Protein AF-A0AAW2UFC3-F1 (afdb_monomer_lite)

Organism: NCBI:txid2727402

Secondary structure (DSSP, 8-state):
---------GGGT-B-TTS-BHHHHHHHHHH-SSS-HHHHHHHHTT-TT---EE-TTT--EETT-TTS--SS-HHHHS-----------------

Foldseek 3Di:
DPPPPPVCPQQVPDAAPVRHGVVQLVVQCVVCPPDPNVCSNCVSNVNNDPPQAAQPPPRDTDPPCDPPNDNHHPVRVDPPPPPPPPDDDDDDDDD

Structure (mmCIF, N/CA/C/O backbone):
data_AF-A0AAW2UFC3-F1
#
_entry.id   AF-A0AAW2UFC3-F1
#
loop_
_atom_site.group_PDB
_atom_site.id
_atom_site.type_symbol
_atom_site.label_atom_id
_atom_site.label_alt_id
_atom_site.label_comp_id
_atom_site.label_asym_id
_atom_site.label_entity_id
_atom_site.label_seq_id
_atom_site.pdbx_PDB_ins_code
_atom_site.Cartn_x
_atom_site.Cartn_y
_atom_site.Cartn_z
_atom_site.occupancy
_atom_site.B_iso_or_equiv
_atom_site.auth_seq_id
_atom_site.auth_comp_id
_atom_site.auth_asym_id
_atom_site.auth_atom_id
_atom_site.pdbx_PDB_model_num
ATOM 1 N N . MET A 1 1 ? 23.412 -22.422 -24.395 1.00 48.16 1 MET A N 1
ATOM 2 C CA . MET A 1 1 ? 22.416 -21.554 -23.732 1.00 48.16 1 MET A CA 1
ATOM 3 C C . MET A 1 1 ? 23.097 -20.828 -22.577 1.00 48.16 1 MET A C 1
ATOM 5 O O . MET A 1 1 ? 23.109 -21.337 -21.465 1.00 48.16 1 MET A O 1
ATOM 9 N N . HIS A 1 2 ? 23.740 -19.685 -22.827 1.00 50.81 2 HIS A N 1
ATOM 10 C CA . HIS A 1 2 ? 24.229 -18.854 -21.726 1.00 50.81 2 HIS A CA 1
ATOM 11 C C . HIS A 1 2 ? 23.009 -18.194 -21.0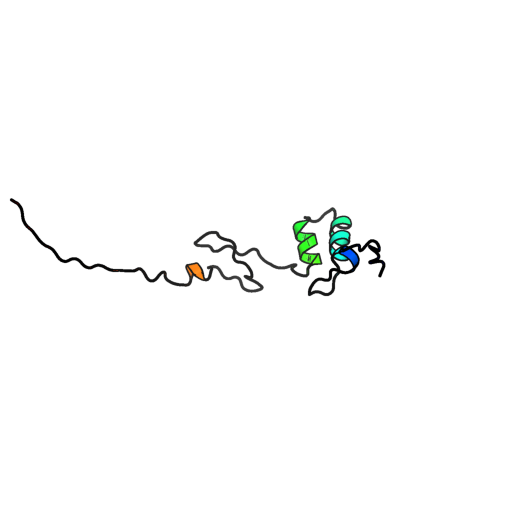99 1.00 50.81 2 HIS A C 1
ATOM 13 O O . HIS A 1 2 ? 22.429 -17.282 -21.685 1.00 50.81 2 HIS A O 1
ATOM 19 N N . MET A 1 3 ? 22.576 -18.701 -19.945 1.00 52.84 3 MET A N 1
ATOM 20 C CA . MET A 1 3 ? 21.571 -18.041 -19.125 1.00 52.84 3 MET A CA 1
ATOM 21 C C . MET A 1 3 ? 22.217 -16.765 -18.594 1.00 52.84 3 MET A C 1
ATOM 23 O O . MET A 1 3 ? 22.802 -16.742 -17.515 1.00 52.84 3 MET A O 1
ATOM 27 N N . GLY A 1 4 ? 22.207 -15.730 -19.435 1.00 55.94 4 GLY A N 1
ATOM 28 C CA . GLY A 1 4 ? 22.722 -14.419 -19.116 1.00 55.94 4 GLY A CA 1
ATOM 29 C C . GLY A 1 4 ? 22.031 -13.963 -17.848 1.00 55.94 4 GLY A C 1
ATOM 30 O O . GLY A 1 4 ? 20.854 -13.599 -17.862 1.00 55.94 4 GLY A O 1
ATOM 31 N N . SER A 1 5 ? 22.765 -13.984 -16.742 1.00 59.84 5 SER A N 1
ATOM 32 C CA . SER A 1 5 ? 22.440 -13.207 -15.556 1.00 59.84 5 SER A CA 1
ATOM 33 C C . SER A 1 5 ? 22.638 -11.733 -15.918 1.00 59.84 5 SER A C 1
ATOM 35 O O . SER A 1 5 ? 23.538 -11.056 -15.428 1.00 59.84 5 SER A O 1
ATOM 37 N N . GLY A 1 6 ? 21.844 -11.240 -16.867 1.00 58.84 6 GLY A N 1
ATOM 38 C CA . GLY A 1 6 ? 21.830 -9.847 -17.255 1.00 58.84 6 GLY A CA 1
ATOM 39 C C . GLY A 1 6 ? 21.196 -9.095 -16.111 1.00 58.84 6 GLY A C 1
ATOM 40 O O . GLY A 1 6 ? 19.978 -9.030 -16.086 1.00 58.84 6 GLY A O 1
ATOM 41 N N . ASN A 1 7 ? 22.014 -8.647 -15.149 1.00 57.66 7 ASN A N 1
ATOM 42 C CA . ASN A 1 7 ? 21.713 -7.683 -14.086 1.00 57.66 7 ASN A CA 1
ATOM 43 C C . ASN A 1 7 ? 20.212 -7.432 -13.910 1.00 57.66 7 ASN A C 1
ATOM 45 O O . ASN A 1 7 ? 19.714 -6.348 -14.226 1.00 57.66 7 ASN A O 1
ATOM 49 N N . LYS A 1 8 ? 19.471 -8.460 -13.478 1.00 67.50 8 LYS A N 1
ATOM 50 C CA . LYS A 1 8 ? 18.014 -8.402 -13.483 1.00 67.50 8 LYS A CA 1
ATOM 51 C C . LYS A 1 8 ? 17.611 -7.569 -12.284 1.00 67.50 8 LYS A C 1
ATOM 53 O O . LYS A 1 8 ? 17.321 -8.127 -11.240 1.00 67.50 8 LYS A O 1
ATOM 58 N N . ARG A 1 9 ? 17.611 -6.243 -12.426 1.00 79.62 9 ARG A N 1
ATOM 59 C CA . ARG A 1 9 ? 17.206 -5.280 -11.394 1.00 79.62 9 ARG A CA 1
ATOM 60 C C . ARG A 1 9 ? 15.719 -5.487 -11.086 1.00 79.62 9 ARG A C 1
ATOM 62 O O . ARG A 1 9 ? 14.905 -4.972 -11.849 1.00 79.62 9 ARG A O 1
ATOM 69 N N . PRO A 1 10 ? 15.347 -6.204 -10.005 1.00 80.38 10 PRO A N 1
ATOM 70 C CA . PRO A 1 10 ? 13.964 -6.638 -9.787 1.00 80.38 10 PRO A CA 1
ATOM 71 C C . PRO A 1 10 ? 12.986 -5.481 -9.705 1.00 80.38 10 PRO A C 1
ATOM 73 O O . PRO A 1 10 ? 11.879 -5.544 -10.227 1.00 80.38 10 PRO A O 1
ATOM 76 N N . SER A 1 11 ? 13.456 -4.355 -9.176 1.00 84.62 11 SER A N 1
ATOM 77 C CA . SER A 1 11 ? 12.690 -3.118 -9.127 1.00 84.62 11 SER A CA 1
ATOM 78 C C . SER A 1 11 ? 12.214 -2.600 -10.490 1.00 84.62 11 SER A C 1
ATOM 80 O O . SER A 1 11 ? 11.270 -1.822 -10.521 1.00 84.62 11 SER A O 1
ATOM 82 N N . GLN A 1 12 ? 12.830 -3.014 -11.6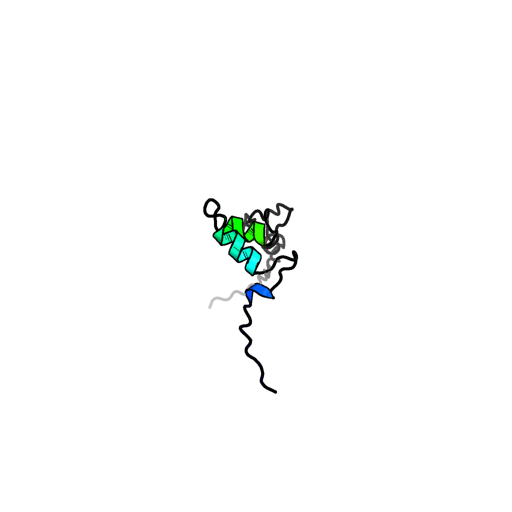03 1.00 84.50 12 GLN A N 1
ATOM 83 C CA . GLN A 1 12 ? 12.474 -2.572 -12.958 1.00 84.50 12 GLN A CA 1
ATOM 84 C C . GLN A 1 12 ? 11.386 -3.408 -13.635 1.00 84.50 12 GLN A C 1
ATOM 86 O O . GLN A 1 12 ? 10.870 -2.972 -14.657 1.00 84.50 12 GLN A O 1
ATOM 91 N N . TYR A 1 13 ? 11.069 -4.595 -13.116 1.00 86.69 13 TYR A N 1
ATOM 92 C CA . TYR A 1 13 ? 10.113 -5.512 -13.751 1.00 86.69 13 TYR A CA 1
ATOM 93 C C . TYR A 1 13 ? 9.097 -6.124 -12.779 1.00 86.69 13 TYR A C 1
ATOM 95 O O . TYR A 1 13 ? 8.244 -6.898 -13.202 1.00 86.6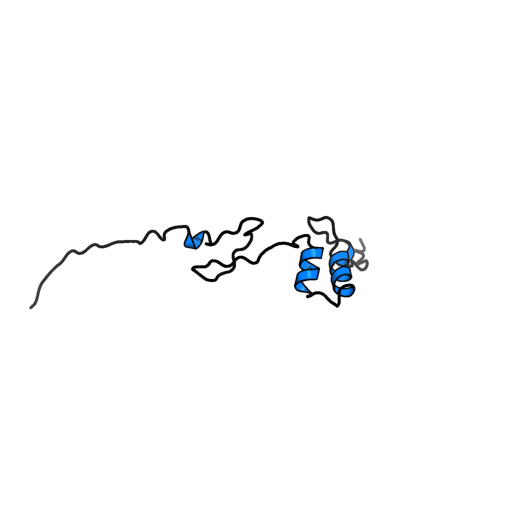9 13 TYR A O 1
ATOM 103 N N . ILE A 1 14 ? 9.164 -5.783 -11.490 1.00 91.31 14 ILE A N 1
ATOM 104 C CA . ILE A 1 14 ? 8.090 -6.057 -10.533 1.00 91.31 14 ILE A CA 1
ATOM 105 C C . ILE A 1 14 ? 7.094 -4.904 -10.608 1.00 91.31 14 ILE A C 1
ATOM 107 O O . ILE A 1 14 ? 7.439 -3.766 -10.273 1.00 91.31 14 ILE A O 1
ATOM 111 N N . PHE A 1 15 ? 5.872 -5.221 -11.025 1.00 92.62 15 PHE A N 1
ATOM 112 C CA . PHE A 1 15 ? 4.744 -4.299 -11.089 1.00 92.62 15 PHE A CA 1
ATOM 113 C C . PHE A 1 15 ? 3.724 -4.647 -10.010 1.00 92.62 15 PHE A C 1
ATOM 115 O O . PHE A 1 15 ? 3.556 -5.811 -9.651 1.00 92.62 15 PHE A O 1
ATOM 122 N N . LEU A 1 16 ? 3.075 -3.618 -9.485 1.00 91.88 16 LEU A N 1
ATOM 123 C CA . LEU A 1 16 ? 1.951 -3.726 -8.567 1.00 91.88 16 LEU A CA 1
ATOM 124 C C . LEU A 1 16 ? 0.638 -3.674 -9.353 1.00 91.88 16 LEU A C 1
ATOM 126 O O . LEU A 1 16 ? 0.606 -3.168 -10.476 1.00 91.88 16 LEU A O 1
ATOM 130 N N . ASP A 1 17 ? -0.460 -4.098 -8.730 1.00 89.12 17 ASP A N 1
ATOM 131 C CA . ASP A 1 17 ? -1.800 -4.098 -9.345 1.00 89.12 17 ASP A CA 1
ATOM 132 C C . ASP A 1 17 ? -2.250 -2.707 -9.820 1.00 89.12 17 ASP A C 1
ATOM 134 O O . ASP A 1 17 ? -3.052 -2.576 -10.740 1.00 89.12 17 ASP A O 1
ATOM 138 N N . ASN A 1 18 ? -1.700 -1.647 -9.222 1.00 88.12 18 ASN A N 1
ATOM 139 C CA . ASN A 1 18 ? -1.968 -0.262 -9.607 1.00 88.12 18 ASN A CA 1
ATOM 140 C C . ASN A 1 18 ? -1.132 0.231 -10.810 1.00 88.12 18 ASN A C 1
ATOM 142 O O . ASN A 1 18 ? -1.137 1.426 -11.108 1.00 88.12 18 ASN A O 1
ATOM 146 N N . GLY A 1 19 ? -0.371 -0.655 -11.460 1.00 91.00 19 GLY A N 1
ATOM 147 C CA . GLY A 1 19 ? 0.466 -0.360 -12.625 1.00 91.00 19 GLY A CA 1
ATOM 148 C C . GLY A 1 19 ? 1.819 0.289 -12.315 1.00 91.00 19 GLY A C 1
ATOM 149 O O . GLY A 1 19 ? 2.630 0.451 -13.226 1.00 91.00 19 GLY A O 1
ATOM 150 N N . LYS A 1 20 ? 2.110 0.644 -11.056 1.00 92.75 20 LYS A N 1
ATOM 151 C CA . LYS A 1 20 ? 3.422 1.179 -10.661 1.00 92.75 20 LYS A CA 1
ATOM 152 C C . LYS A 1 20 ? 4.442 0.065 -10.482 1.00 92.75 20 LYS A C 1
ATOM 154 O O . LYS A 1 20 ? 4.113 -1.043 -10.062 1.00 92.75 20 LYS A O 1
ATOM 159 N N . SER A 1 21 ? 5.703 0.378 -10.747 1.00 93.88 21 SER A N 1
ATOM 160 C CA . SER A 1 21 ? 6.811 -0.537 -10.489 1.00 93.88 21 SER A CA 1
ATOM 161 C C . SER A 1 21 ? 7.306 -0.439 -9.045 1.00 93.88 21 SER A C 1
ATOM 163 O O . SER A 1 21 ? 7.171 0.591 -8.376 1.00 93.88 21 SER A O 1
ATOM 165 N N . LEU A 1 22 ? 7.985 -1.485 -8.570 1.00 93.62 22 LEU A N 1
ATOM 166 C CA . LEU A 1 22 ? 8.705 -1.436 -7.294 1.00 93.62 22 LEU A CA 1
ATOM 167 C C . LEU A 1 22 ? 9.750 -0.303 -7.280 1.00 93.62 22 LEU A C 1
ATOM 169 O O . LEU A 1 22 ? 10.014 0.285 -6.232 1.00 93.62 22 LEU A O 1
ATOM 173 N N . ARG A 1 23 ? 10.327 0.060 -8.434 1.00 93.88 23 ARG A N 1
ATOM 174 C CA . ARG A 1 23 ? 11.194 1.242 -8.532 1.00 93.88 23 ARG A CA 1
ATOM 175 C C . ARG A 1 23 ? 10.446 2.530 -8.202 1.00 93.88 23 ARG A C 1
ATOM 177 O O . ARG A 1 23 ? 11.007 3.360 -7.492 1.00 93.88 23 ARG A O 1
ATOM 184 N N . ASP A 1 24 ? 9.220 2.698 -8.677 1.00 92.75 24 ASP A N 1
ATOM 185 C CA . ASP A 1 24 ? 8.439 3.911 -8.415 1.00 92.75 24 ASP A CA 1
ATOM 186 C C . ASP A 1 24 ? 8.160 4.074 -6.919 1.00 92.75 24 ASP A C 1
ATOM 188 O O . ASP A 1 24 ? 8.295 5.175 -6.387 1.00 92.75 24 ASP A O 1
ATOM 192 N N . VAL A 1 25 ? 7.890 2.968 -6.216 1.00 92.81 25 VAL A N 1
ATOM 193 C CA . VAL A 1 25 ? 7.768 2.956 -4.749 1.00 92.81 25 VAL A CA 1
ATOM 194 C C . VAL A 1 25 ? 9.075 3.397 -4.086 1.00 92.81 25 VAL A C 1
ATOM 196 O O . VAL A 1 25 ? 9.073 4.315 -3.271 1.00 92.81 25 VAL A O 1
ATOM 199 N N . LEU A 1 26 ? 10.211 2.804 -4.467 1.00 92.88 26 LEU A N 1
ATOM 200 C CA . LEU A 1 26 ? 11.518 3.161 -3.896 1.00 92.88 26 LEU A CA 1
ATOM 201 C C . LEU A 1 26 ? 11.897 4.624 -4.164 1.00 92.88 26 LEU A C 1
ATOM 203 O O . LEU A 1 26 ? 12.510 5.269 -3.314 1.00 92.88 26 LEU A O 1
ATOM 207 N N . ASN A 1 27 ? 11.545 5.152 -5.336 1.00 93.31 27 ASN A N 1
ATOM 208 C CA . ASN A 1 27 ? 11.764 6.553 -5.679 1.00 93.31 27 ASN A CA 1
ATOM 209 C C . ASN A 1 27 ? 10.879 7.477 -4.835 1.00 93.31 27 ASN A C 1
ATOM 211 O O . ASN A 1 27 ? 11.373 8.485 -4.336 1.00 93.31 27 ASN A O 1
ATOM 215 N N . ALA A 1 28 ? 9.612 7.114 -4.611 1.00 91.38 28 ALA A N 1
ATOM 216 C CA . ALA A 1 28 ? 8.719 7.862 -3.732 1.00 91.38 28 ALA A CA 1
ATOM 217 C C . ALA A 1 28 ? 9.264 7.925 -2.296 1.00 91.38 28 ALA A C 1
ATOM 219 O O . ALA A 1 28 ? 9.278 9.006 -1.706 1.00 91.38 28 ALA A O 1
ATOM 220 N N . CYS A 1 29 ? 9.790 6.813 -1.770 1.00 89.94 29 CYS A N 1
ATOM 221 C CA . CYS A 1 29 ? 10.425 6.770 -0.447 1.00 89.94 29 CYS A CA 1
ATOM 222 C C . CYS A 1 29 ? 11.658 7.680 -0.346 1.00 89.94 29 CYS A C 1
ATOM 224 O O . CYS A 1 29 ? 11.922 8.238 0.711 1.00 89.94 29 CYS A O 1
ATOM 226 N N . LYS A 1 30 ? 12.417 7.847 -1.437 1.00 89.50 30 LYS A N 1
ATOM 227 C CA . LYS A 1 30 ? 13.589 8.739 -1.473 1.00 89.50 30 LYS A CA 1
ATOM 228 C C . LYS A 1 30 ? 13.223 10.216 -1.604 1.00 89.50 30 LYS A C 1
ATOM 230 O O . LYS A 1 30 ? 13.942 11.057 -1.080 1.00 89.50 30 LYS A O 1
ATOM 235 N N . ALA A 1 31 ? 12.154 10.527 -2.336 1.00 86.38 31 ALA A N 1
ATOM 236 C CA . ALA A 1 31 ? 11.748 11.903 -2.616 1.00 86.38 31 ALA A CA 1
ATOM 237 C C . ALA A 1 31 ? 11.044 12.575 -1.425 1.00 86.38 31 ALA A C 1
ATOM 239 O O . ALA A 1 31 ? 11.147 13.787 -1.256 1.00 86.38 31 ALA A O 1
ATOM 240 N N . ASN A 1 32 ? 10.341 11.800 -0.595 1.00 74.62 32 ASN A N 1
ATOM 241 C CA . ASN A 1 32 ? 9.460 12.327 0.446 1.00 74.62 32 ASN A CA 1
ATOM 242 C C . ASN A 1 32 ? 10.056 12.146 1.847 1.00 74.62 32 ASN A C 1
ATOM 244 O O . ASN A 1 32 ? 9.588 11.324 2.625 1.00 74.62 32 ASN A O 1
ATOM 248 N N . LEU A 1 33 ? 11.074 12.944 2.180 1.00 71.06 33 LEU A N 1
ATOM 249 C CA . LEU A 1 33 ? 11.720 12.931 3.506 1.00 71.06 33 LEU A CA 1
ATOM 250 C C . LEU A 1 33 ? 10.855 13.540 4.632 1.00 71.06 33 LEU A C 1
ATOM 252 O O . LEU A 1 33 ? 11.198 13.398 5.800 1.00 71.06 33 LEU A O 1
ATOM 256 N N . SER A 1 34 ? 9.769 14.240 4.283 1.00 76.56 34 SER A N 1
ATOM 257 C CA . SER A 1 34 ? 8.885 14.944 5.230 1.00 76.56 34 SER A CA 1
ATOM 258 C C . SER A 1 34 ? 7.709 14.086 5.727 1.00 76.56 34 SER A C 1
ATOM 260 O O . SER A 1 34 ? 7.192 14.303 6.819 1.00 76.56 34 SER A O 1
ATOM 262 N N . GLU A 1 35 ? 7.275 13.100 4.937 1.00 80.06 35 GLU A N 1
ATOM 263 C CA . GLU A 1 35 ? 6.178 12.196 5.304 1.00 80.06 35 GLU A CA 1
ATOM 264 C C . GLU A 1 35 ? 6.721 10.921 5.962 1.00 80.06 35 GLU A C 1
ATOM 266 O O . GLU A 1 35 ? 7.853 10.510 5.704 1.00 80.06 35 GLU A O 1
ATOM 271 N N . SER A 1 36 ? 5.915 10.251 6.796 1.00 85.38 36 SER A N 1
ATOM 272 C CA . SER A 1 36 ? 6.318 8.945 7.324 1.00 85.38 36 SER A CA 1
ATOM 273 C C . SER A 1 36 ? 6.482 7.940 6.181 1.00 85.38 36 SER A C 1
ATOM 275 O O . SER A 1 36 ? 5.678 7.907 5.245 1.00 85.38 36 SER A O 1
ATOM 277 N N . LEU A 1 37 ? 7.512 7.091 6.270 1.00 87.88 37 LEU A N 1
ATOM 278 C CA . LEU A 1 37 ? 7.793 6.070 5.255 1.00 87.88 37 LEU A CA 1
ATOM 279 C C . LEU A 1 37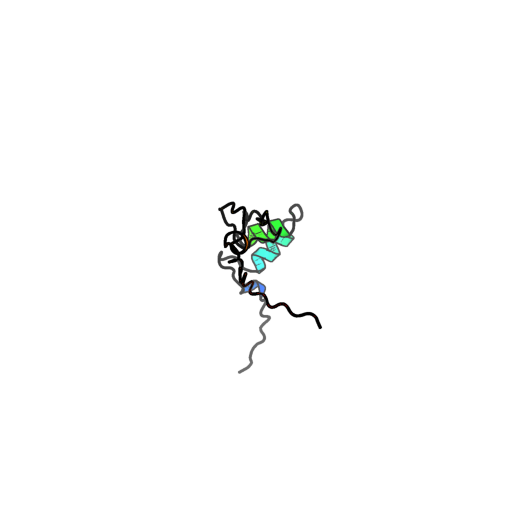 ? 6.572 5.187 4.985 1.00 87.88 37 LEU A C 1
ATOM 281 O O . LEU A 1 37 ? 6.312 4.839 3.837 1.00 87.88 37 LEU A O 1
ATOM 285 N N . GLU A 1 38 ? 5.818 4.869 6.039 1.00 85.06 38 GLU A N 1
ATOM 286 C CA . GLU A 1 38 ? 4.544 4.174 5.928 1.00 85.06 38 GLU A CA 1
ATOM 287 C C . GLU A 1 38 ? 3.624 4.934 4.970 1.00 85.06 38 GLU A C 1
ATOM 289 O O . GLU A 1 38 ? 3.400 4.449 3.868 1.00 85.06 38 GLU A O 1
ATOM 294 N N . THR A 1 39 ? 3.220 6.168 5.292 1.00 84.25 39 THR A N 1
ATOM 295 C CA . THR A 1 39 ? 2.340 7.005 4.450 1.00 84.25 39 THR A CA 1
ATOM 296 C C . THR A 1 39 ? 2.773 7.044 2.984 1.00 84.25 39 THR A C 1
ATOM 298 O O . THR A 1 39 ? 1.945 6.899 2.079 1.00 84.25 39 THR A O 1
ATOM 301 N N . VAL A 1 40 ? 4.075 7.198 2.737 1.00 89.25 40 VAL A N 1
ATOM 302 C CA . VAL A 1 40 ? 4.644 7.238 1.385 1.00 89.25 40 VAL A CA 1
ATOM 303 C C . VAL A 1 40 ? 4.449 5.912 0.653 1.00 89.25 40 VAL A C 1
ATOM 305 O O . VAL A 1 40 ? 4.000 5.914 -0.495 1.00 89.25 40 VAL A O 1
ATOM 308 N N . ILE A 1 41 ? 4.734 4.780 1.304 1.00 89.75 41 ILE A N 1
ATOM 309 C CA . ILE A 1 41 ? 4.522 3.444 0.732 1.00 89.75 41 ILE A CA 1
ATOM 310 C C . ILE A 1 41 ? 3.047 3.250 0.398 1.00 89.75 41 ILE A C 1
ATOM 312 O O . ILE A 1 41 ? 2.730 2.800 -0.698 1.00 89.75 41 ILE A O 1
ATOM 316 N N . LEU A 1 42 ? 2.137 3.645 1.285 1.00 87.06 42 LEU A N 1
ATOM 317 C CA . LEU A 1 42 ? 0.698 3.455 1.089 1.00 87.06 42 LEU A CA 1
ATOM 318 C C . LEU A 1 42 ? 0.172 4.226 -0.104 1.00 87.06 42 LEU A C 1
ATOM 320 O O . LEU A 1 42 ? -0.522 3.671 -0.954 1.00 87.06 42 LEU A O 1
ATOM 324 N N . LYS A 1 43 ? 0.554 5.498 -0.213 1.00 86.06 43 LYS A N 1
ATOM 325 C CA . LYS A 1 43 ? 0.248 6.317 -1.388 1.00 86.06 43 LYS A CA 1
ATOM 326 C C . LYS A 1 43 ? 0.873 5.719 -2.648 1.00 86.06 43 LYS A C 1
ATOM 328 O O . LYS A 1 43 ? 0.231 5.672 -3.700 1.00 86.06 43 LYS A O 1
ATOM 333 N N . ALA A 1 44 ? 2.110 5.230 -2.562 1.00 89.62 44 ALA A N 1
ATOM 334 C CA . ALA A 1 44 ? 2.799 4.626 -3.694 1.00 89.62 44 ALA A CA 1
ATOM 335 C C . ALA A 1 44 ? 2.097 3.349 -4.177 1.00 89.62 44 ALA A C 1
ATOM 337 O O . ALA A 1 44 ? 1.897 3.210 -5.379 1.00 89.62 44 ALA A O 1
ATOM 338 N N . ILE A 1 45 ? 1.628 2.482 -3.278 1.00 90.12 45 ILE A N 1
ATOM 339 C CA . ILE A 1 45 ? 0.874 1.265 -3.625 1.00 90.12 45 ILE A CA 1
ATOM 340 C C . ILE A 1 45 ? -0.624 1.520 -3.873 1.00 90.12 45 ILE A C 1
ATOM 342 O O . ILE A 1 45 ? -1.366 0.586 -4.151 1.00 90.12 45 ILE A O 1
ATOM 346 N N . GLY A 1 46 ? -1.081 2.778 -3.843 1.00 84.38 46 GLY A N 1
ATOM 347 C CA . GLY A 1 46 ? -2.476 3.146 -4.128 1.00 84.38 46 GLY A CA 1
ATOM 348 C C . GLY A 1 46 ? -3.457 2.839 -2.992 1.00 84.38 46 GLY A C 1
ATOM 349 O O . GLY A 1 46 ? -4.658 2.784 -3.221 1.00 84.38 46 GLY A O 1
ATOM 350 N N . ARG A 1 47 ? -2.958 2.651 -1.767 1.00 74.25 47 ARG A N 1
ATOM 351 C CA . ARG A 1 47 ? -3.725 2.378 -0.543 1.00 74.25 47 ARG A CA 1
ATOM 352 C C . ARG A 1 47 ? -3.716 3.582 0.408 1.00 74.25 47 ARG A C 1
ATOM 354 O O . ARG A 1 47 ? -3.429 3.432 1.588 1.00 74.25 47 ARG A O 1
ATOM 361 N N . SER A 1 48 ? -3.990 4.795 -0.079 1.00 63.91 48 SER A N 1
ATOM 362 C CA . SER A 1 48 ? -3.837 6.032 0.715 1.00 63.91 48 SER A CA 1
ATOM 363 C C . SER A 1 48 ? -4.852 6.215 1.855 1.00 63.91 48 SER A C 1
ATOM 365 O O . SER A 1 48 ? -4.793 7.225 2.550 1.00 63.91 48 SER A O 1
ATOM 367 N N . ASN A 1 49 ? -5.810 5.302 2.018 1.00 60.34 49 ASN A N 1
ATOM 368 C CA . ASN A 1 49 ? -6.989 5.480 2.864 1.00 60.34 49 ASN A CA 1
ATOM 369 C C . ASN A 1 49 ? -7.407 4.229 3.652 1.00 60.34 49 ASN A C 1
ATOM 371 O O . ASN A 1 49 ? -8.563 4.165 4.068 1.00 60.34 49 ASN A O 1
ATOM 375 N N . TYR A 1 50 ? -6.531 3.242 3.888 1.00 60.81 50 TYR A N 1
ATOM 376 C CA . TYR A 1 50 ? -6.887 2.266 4.919 1.00 60.81 50 TYR A CA 1
ATOM 377 C C . TYR A 1 50 ? -6.803 2.980 6.268 1.00 60.81 50 TYR A C 1
ATOM 379 O O . TYR A 1 50 ? -5.738 3.290 6.793 1.00 60.81 50 TYR A O 1
ATOM 387 N N . THR A 1 51 ? -7.957 3.285 6.838 1.00 57.94 51 THR A N 1
ATOM 388 C CA . THR A 1 51 ? -8.042 3.409 8.283 1.00 57.94 51 THR A CA 1
ATOM 389 C C . THR A 1 51 ? -7.729 2.027 8.827 1.00 57.94 51 THR A C 1
ATOM 391 O O . THR A 1 51 ? -8.435 1.068 8.511 1.00 57.94 51 THR A O 1
ATOM 394 N N . THR A 1 52 ? -6.640 1.901 9.580 1.00 62.25 52 THR A N 1
ATOM 395 C CA . THR A 1 52 ? -6.372 0.705 10.371 1.00 62.25 52 THR A CA 1
ATOM 396 C C . THR A 1 52 ? -7.550 0.524 11.325 1.00 62.25 52 THR A C 1
ATOM 398 O O . THR A 1 52 ? -7.707 1.254 12.300 1.00 62.25 52 THR A O 1
ATOM 401 N N . ALA A 1 53 ? -8.458 -0.388 10.988 1.00 70.56 53 ALA A N 1
ATOM 402 C CA . ALA A 1 53 ? -9.574 -0.711 11.854 1.00 70.56 53 ALA A CA 1
ATOM 403 C C . ALA A 1 53 ? -9.112 -1.778 12.841 1.00 70.56 53 ALA A C 1
ATOM 405 O O . ALA A 1 53 ? -8.491 -2.774 12.463 1.00 70.56 53 ALA A O 1
ATOM 406 N N . PHE A 1 54 ? -9.421 -1.557 14.109 1.00 76.88 54 PHE A N 1
ATOM 407 C CA . PHE A 1 54 ? -9.225 -2.534 15.166 1.00 76.88 54 PHE A CA 1
ATOM 408 C C . PHE A 1 54 ? -10.595 -3.008 15.622 1.00 76.88 54 PHE A C 1
ATOM 410 O O . PHE A 1 54 ? -11.526 -2.208 15.740 1.00 76.88 54 PHE A O 1
ATOM 417 N N . CYS A 1 55 ? -10.719 -4.300 15.901 1.00 82.00 55 CYS A N 1
ATOM 418 C CA . CYS A 1 55 ? -11.921 -4.817 16.533 1.00 82.00 55 CYS A CA 1
ATOM 419 C C . CYS A 1 55 ? -12.014 -4.250 17.950 1.00 82.00 55 CYS A C 1
ATOM 421 O O . CYS A 1 55 ? -11.099 -4.435 18.754 1.00 82.00 55 CYS A O 1
ATOM 423 N N . ILE A 1 56 ? -13.128 -3.604 18.292 1.00 85.25 56 ILE A N 1
ATOM 424 C CA . ILE A 1 56 ? -13.301 -3.024 19.634 1.00 85.25 56 ILE A CA 1
ATOM 425 C C . ILE A 1 56 ? -13.311 -4.090 20.741 1.00 85.25 56 ILE A C 1
ATOM 427 O O . ILE A 1 56 ? -13.021 -3.776 21.892 1.00 85.25 56 ILE A O 1
ATOM 431 N N . ASN A 1 57 ? -13.627 -5.343 20.395 1.00 86.75 57 ASN A N 1
ATOM 432 C CA . ASN A 1 57 ? -13.747 -6.444 21.346 1.00 86.75 57 ASN A CA 1
ATOM 433 C C . ASN A 1 57 ? -12.406 -7.158 21.588 1.00 86.75 57 ASN A C 1
ATOM 435 O O . ASN A 1 57 ? -11.913 -7.179 22.713 1.00 86.75 57 ASN A O 1
ATOM 439 N N . CYS A 1 58 ? -11.782 -7.714 20.542 1.00 87.81 58 CYS A N 1
ATOM 440 C CA . CYS A 1 58 ? -10.516 -8.445 20.686 1.00 87.81 58 CYS A CA 1
ATOM 441 C C . CYS A 1 58 ? -9.264 -7.564 20.564 1.00 87.81 58 CYS A C 1
ATOM 443 O O . CYS A 1 58 ? -8.168 -8.040 20.841 1.00 87.81 58 CYS A O 1
ATOM 445 N N . LYS A 1 59 ? -9.408 -6.286 20.177 1.00 82.69 59 LYS A N 1
ATOM 446 C CA . LYS A 1 59 ? -8.301 -5.342 19.919 1.00 82.69 59 LYS A CA 1
ATOM 447 C C . LYS A 1 59 ? -7.328 -5.794 18.825 1.00 82.69 59 LYS A C 1
ATOM 449 O O . LYS A 1 59 ? -6.255 -5.214 18.680 1.00 82.69 59 LYS A O 1
ATOM 454 N N . GLU A 1 60 ? -7.698 -6.803 18.043 1.00 80.88 60 GLU A N 1
ATOM 455 C CA . GLU A 1 60 ? -6.914 -7.259 16.901 1.00 80.88 60 GLU A CA 1
ATOM 456 C C . GLU A 1 60 ? -7.175 -6.393 15.669 1.00 80.88 60 GLU A C 1
ATOM 458 O O . GLU A 1 60 ? -8.215 -5.740 15.531 1.00 80.88 60 GLU A O 1
ATOM 463 N N . PHE A 1 61 ? -6.198 -6.403 14.766 1.00 75.69 61 PHE A N 1
ATOM 464 C CA . PHE A 1 61 ? -6.274 -5.737 13.475 1.00 75.69 61 PHE A CA 1
ATOM 465 C C . PHE A 1 61 ? -7.345 -6.385 12.588 1.00 75.69 61 PHE A C 1
ATOM 467 O O . PHE A 1 61 ? -7.409 -7.609 12.496 1.00 75.69 61 PHE A O 1
ATOM 474 N N . ILE A 1 62 ? -8.154 -5.569 11.908 1.00 76.25 62 ILE A N 1
ATOM 475 C CA . ILE A 1 62 ? -9.108 -6.022 10.891 1.00 76.25 62 ILE A CA 1
ATOM 476 C C . ILE A 1 62 ? -8.471 -5.774 9.514 1.00 76.25 62 ILE A C 1
ATOM 478 O O . ILE A 1 62 ? -8.473 -4.630 9.037 1.00 76.25 62 ILE A O 1
ATOM 482 N N . PRO A 1 63 ? -7.902 -6.807 8.862 1.00 61.84 63 PRO A N 1
ATOM 483 C CA . PRO A 1 63 ? -7.450 -6.671 7.489 1.00 61.84 63 PRO A CA 1
ATOM 484 C C . PRO A 1 63 ? -8.668 -6.384 6.608 1.00 61.84 63 PRO A C 1
ATOM 486 O O . PRO A 1 63 ? -9.685 -7.054 6.720 1.00 61.84 63 PRO A O 1
ATOM 489 N N . GLU A 1 64 ? -8.565 -5.365 5.752 1.00 60.44 64 GLU A N 1
ATOM 490 C CA . GLU A 1 64 ? -9.596 -5.007 4.763 1.00 60.44 64 GLU A CA 1
ATOM 491 C C . GLU A 1 64 ? -10.888 -4.367 5.289 1.00 60.44 64 GLU A C 1
ATOM 493 O O . GLU A 1 64 ? -11.928 -4.472 4.641 1.00 60.44 64 GLU A O 1
ATOM 498 N N . ALA A 1 65 ? -10.845 -3.578 6.368 1.00 56.03 65 ALA A N 1
ATOM 499 C CA . ALA A 1 65 ? -11.993 -2.710 6.673 1.00 56.03 65 ALA A CA 1
ATOM 500 C C . ALA A 1 65 ? -12.410 -1.840 5.462 1.00 56.03 65 ALA A C 1
ATOM 502 O O . ALA A 1 65 ? -13.583 -1.519 5.286 1.00 56.03 65 ALA A O 1
ATOM 503 N N . GLY A 1 66 ? -11.482 -1.550 4.537 1.00 55.59 66 GLY A N 1
ATOM 504 C CA . GLY A 1 66 ? -11.799 -0.836 3.304 1.00 55.59 66 GLY A CA 1
ATOM 505 C C . GLY A 1 66 ? -12.508 0.485 3.615 1.00 55.59 66 GLY A C 1
ATOM 506 O O . GLY A 1 66 ? -12.366 1.045 4.697 1.00 55.59 66 GLY A O 1
ATOM 507 N N . TRP A 1 67 ? -13.322 0.980 2.686 1.00 46.84 67 TRP A N 1
ATOM 508 C CA . TRP A 1 67 ? -14.155 2.169 2.917 1.00 46.84 67 TRP A CA 1
ATOM 509 C C . TRP A 1 67 ? -15.255 1.977 3.988 1.00 46.84 67 TRP A C 1
ATOM 511 O O . TRP A 1 67 ? -16.044 2.896 4.207 1.00 46.84 67 TRP A O 1
ATOM 521 N N . LYS A 1 68 ? -15.351 0.803 4.635 1.00 53.59 68 LYS A N 1
ATOM 522 C CA . LYS A 1 68 ? -16.362 0.482 5.648 1.00 53.59 68 LYS A CA 1
ATOM 523 C C . LYS A 1 68 ? -15.743 0.482 7.045 1.00 53.59 68 LYS A C 1
ATOM 525 O O . LYS A 1 68 ? -14.848 -0.285 7.372 1.00 53.59 68 LYS A O 1
ATOM 530 N N . ILE A 1 69 ? -16.283 1.318 7.923 1.00 56.88 69 ILE A N 1
ATOM 531 C CA . ILE A 1 69 ? -15.929 1.294 9.342 1.00 56.88 69 ILE A CA 1
ATOM 532 C C . ILE A 1 69 ? -16.684 0.122 9.985 1.00 56.88 69 ILE A C 1
ATOM 534 O O . ILE A 1 69 ? -17.801 0.286 10.472 1.00 56.88 69 ILE A O 1
ATOM 538 N N . THR A 1 70 ? -16.113 -1.082 9.941 1.00 62.09 70 THR A N 1
ATOM 539 C CA . THR A 1 70 ? -16.626 -2.234 10.699 1.00 62.09 70 THR A CA 1
ATOM 540 C C . THR A 1 70 ? -16.014 -2.208 12.102 1.00 62.09 70 THR A C 1
ATOM 542 O O . THR A 1 70 ? -14.795 -2.227 12.245 1.00 62.09 70 THR A O 1
ATOM 545 N N . LEU A 1 71 ? -16.845 -2.141 13.150 1.00 72.62 71 LEU A N 1
ATOM 546 C CA . LEU A 1 71 ? -16.385 -2.052 14.550 1.00 72.62 71 LEU A CA 1
ATOM 547 C C . LEU A 1 71 ? -15.962 -3.409 15.150 1.00 72.62 71 LEU A C 1
ATOM 549 O O . LEU A 1 71 ? -15.255 -3.445 16.157 1.00 72.62 71 LEU A O 1
ATOM 553 N N . LEU A 1 72 ? -16.396 -4.522 14.554 1.00 81.69 72 LEU A N 1
ATOM 554 C CA . LEU A 1 72 ? -16.168 -5.887 15.039 1.00 81.69 72 LEU A CA 1
ATOM 555 C C . LEU A 1 72 ? -15.617 -6.770 13.911 1.00 81.69 72 LEU A C 1
ATOM 557 O O . LEU A 1 72 ? -16.060 -6.649 12.774 1.00 81.69 72 LEU A O 1
ATOM 561 N N . CYS A 1 73 ? -14.669 -7.661 14.219 1.00 83.50 73 CYS A N 1
ATOM 562 C CA . CYS A 1 73 ? -14.202 -8.680 13.272 1.00 83.50 73 CYS A CA 1
ATOM 563 C C . CYS A 1 73 ? -15.202 -9.842 13.163 1.00 83.50 73 CYS A C 1
ATOM 565 O O . CYS A 1 73 ? -15.973 -10.076 14.096 1.00 83.50 73 CYS A O 1
ATOM 567 N N . ASP A 1 74 ? -15.141 -10.613 12.076 1.00 81.75 74 ASP A N 1
ATOM 568 C CA . ASP A 1 74 ? -16.054 -11.742 11.826 1.00 81.75 74 ASP A CA 1
ATOM 569 C C . ASP A 1 74 ? -16.093 -12.741 12.993 1.00 81.75 74 ASP A C 1
ATOM 571 O O . ASP A 1 74 ? -17.162 -13.194 13.400 1.00 81.75 74 ASP A O 1
ATOM 575 N N . SER A 1 75 ? -14.941 -12.998 13.621 1.00 82.31 75 SER A N 1
ATOM 576 C CA . SER A 1 75 ? -14.821 -13.868 14.799 1.00 82.31 75 SER A CA 1
ATOM 577 C C . SER A 1 75 ? -15.534 -13.340 16.049 1.00 82.31 75 SER A C 1
ATOM 579 O O . SER A 1 75 ? -15.855 -14.123 16.938 1.00 82.31 75 SER A O 1
ATOM 581 N N . CYS A 1 76 ? -15.742 -12.023 16.158 1.00 85.19 76 CYS A N 1
ATOM 582 C CA . CYS A 1 76 ? -16.508 -11.399 17.243 1.00 85.19 76 CYS A CA 1
ATOM 583 C C . CYS A 1 76 ? -17.981 -11.167 16.871 1.00 85.19 76 CYS A C 1
ATOM 585 O O . CYS A 1 76 ? -18.792 -10.947 17.767 1.00 85.19 76 CYS A O 1
ATOM 587 N N . VAL A 1 77 ? -18.317 -11.175 15.575 1.00 81.19 77 VAL A N 1
ATOM 588 C CA . VAL A 1 77 ? -19.699 -11.082 15.075 1.00 81.19 77 VAL A CA 1
ATOM 589 C C . VAL A 1 77 ? -20.399 -12.433 15.172 1.00 81.19 77 VAL A C 1
ATOM 591 O O . VAL A 1 77 ? -21.577 -12.482 15.518 1.00 81.19 77 VAL A O 1
ATOM 594 N N . LEU A 1 78 ? -19.687 -13.527 14.896 1.00 73.38 78 LEU A N 1
ATOM 595 C CA . LEU A 1 78 ? -20.214 -14.871 15.084 1.00 73.38 78 LEU A CA 1
ATOM 596 C C . LEU A 1 78 ? -20.323 -15.160 16.588 1.00 73.38 78 LEU A C 1
ATOM 598 O O . LEU A 1 78 ? -19.302 -15.158 17.283 1.00 73.38 78 LEU A O 1
ATOM 602 N N . PRO A 1 79 ? -21.529 -15.433 17.122 1.00 58.53 79 PRO A N 1
ATOM 603 C CA . PRO A 1 79 ? -21.645 -16.003 18.450 1.00 58.53 79 PRO A CA 1
ATOM 604 C C . PRO A 1 79 ? -20.821 -17.287 18.450 1.00 58.53 79 PRO A C 1
ATOM 606 O O . PRO A 1 79 ? -21.059 -18.174 17.630 1.00 58.53 79 PRO A O 1
ATOM 609 N N . LYS A 1 80 ? -19.852 -17.405 19.365 1.00 58.41 80 LYS A N 1
ATOM 610 C CA . LYS A 1 80 ? -19.394 -18.738 19.752 1.00 58.41 80 LYS A CA 1
ATOM 611 C C . LYS A 1 80 ? -20.656 -19.474 20.167 1.00 58.41 80 LYS A C 1
ATOM 613 O O . LYS A 1 80 ? -21.276 -19.073 21.149 1.00 58.41 80 LYS A O 1
ATOM 618 N N . GLU A 1 81 ? -21.046 -20.492 19.410 1.00 53.69 81 GLU A N 1
ATOM 619 C CA . GLU A 1 81 ? -22.007 -21.479 19.872 1.00 53.69 81 GLU A CA 1
ATOM 620 C C . GLU A 1 81 ? -21.436 -22.003 21.188 1.00 53.69 81 GLU A C 1
ATOM 622 O O . GLU A 1 81 ? -20.459 -22.753 21.226 1.00 53.69 81 GLU A O 1
ATOM 627 N N . SER A 1 82 ? -21.938 -21.462 22.296 1.00 51.44 82 SER A N 1
ATOM 628 C CA . SER A 1 82 ? -21.585 -21.924 23.617 1.00 51.44 82 SER A CA 1
ATOM 629 C C . SER A 1 82 ? -22.091 -23.349 23.661 1.00 51.44 82 SER A C 1
ATOM 631 O O . SER A 1 82 ? -23.301 -23.566 23.704 1.00 51.44 82 SER A O 1
ATOM 633 N N . GLY A 1 83 ? -21.171 -24.308 23.588 1.00 50.19 83 GLY A N 1
ATOM 634 C CA . GLY A 1 83 ? -21.443 -25.699 23.894 1.00 50.19 83 GLY A CA 1
ATOM 635 C C . GLY A 1 83 ? -21.904 -25.798 25.342 1.00 50.19 83 GLY A C 1
ATOM 636 O O . GLY A 1 83 ? -21.123 -26.102 26.235 1.00 50.19 83 GLY A O 1
ATOM 637 N N . THR A 1 84 ? -23.178 -25.507 25.579 1.00 47.84 84 THR A N 1
ATOM 638 C CA . THR A 1 84 ? -23.913 -25.946 26.750 1.00 47.84 84 THR A CA 1
ATOM 639 C C . THR A 1 84 ? -24.181 -27.429 26.547 1.00 47.84 84 THR A C 1
ATOM 641 O O . THR A 1 84 ? -25.234 -27.817 26.049 1.00 47.84 84 THR A O 1
ATOM 644 N N . SER A 1 85 ? -23.220 -28.275 26.908 1.00 50.88 85 SER A N 1
ATOM 645 C CA . SER A 1 85 ? -23.568 -29.604 27.400 1.00 50.88 85 SER A CA 1
ATOM 646 C C . SER A 1 85 ? -23.663 -29.505 28.916 1.00 50.88 85 SER A C 1
ATOM 648 O O . SER A 1 85 ? -22.770 -29.931 29.646 1.00 50.88 85 SER A O 1
ATOM 650 N N . ASP A 1 86 ? -24.744 -28.877 29.372 1.00 49.56 86 ASP A N 1
ATOM 651 C CA . 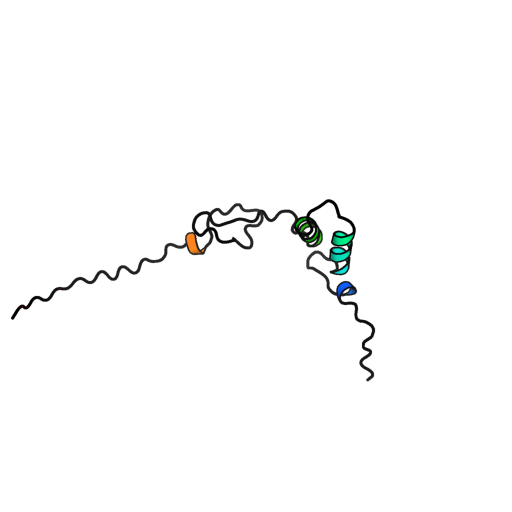ASP A 1 86 ? -25.266 -29.140 30.702 1.00 49.56 86 ASP A CA 1
ATOM 652 C C . ASP A 1 86 ? -25.963 -30.501 30.612 1.00 49.56 86 ASP A C 1
ATOM 654 O O . ASP A 1 86 ? -27.031 -30.643 30.017 1.00 49.56 86 ASP A O 1
ATOM 658 N N . ALA A 1 87 ? -25.303 -31.531 31.129 1.00 43.09 87 ALA A N 1
ATOM 659 C CA . ALA A 1 87 ? -25.913 -32.821 31.410 1.00 43.09 87 ALA A CA 1
ATOM 660 C C . ALA A 1 87 ? -25.557 -33.191 32.853 1.00 43.09 87 ALA A C 1
ATOM 662 O O . ALA A 1 87 ? -24.678 -34.004 33.127 1.00 43.09 87 ALA A O 1
ATOM 663 N N . GLN A 1 88 ? -26.241 -32.532 33.787 1.00 54.97 88 GLN A N 1
ATOM 664 C CA . GLN A 1 88 ? -26.466 -33.048 35.131 1.00 54.97 88 GLN A CA 1
ATOM 665 C C . GLN A 1 88 ? -27.249 -34.363 35.025 1.00 54.97 88 GLN A C 1
ATOM 667 O O . GLN A 1 88 ? -28.417 -34.313 34.654 1.00 54.97 88 GLN A O 1
ATOM 672 N N . ILE A 1 89 ? -26.662 -35.502 35.409 1.00 49.75 89 ILE A N 1
ATOM 673 C CA . ILE A 1 89 ? -27.399 -36.558 36.124 1.00 49.75 89 ILE A CA 1
ATOM 674 C C . ILE A 1 89 ? -26.500 -37.133 37.225 1.00 49.75 89 ILE A C 1
ATOM 676 O O . ILE A 1 89 ? -25.392 -37.611 36.996 1.00 49.75 89 ILE A O 1
ATOM 680 N N . SER A 1 90 ? -27.044 -37.019 38.426 1.00 54.66 90 SER A N 1
ATOM 681 C CA . SER A 1 90 ? -26.686 -37.555 39.732 1.00 54.66 90 SER A CA 1
ATOM 682 C C . SER A 1 90 ? -26.338 -39.048 39.738 1.00 54.66 90 SER A C 1
ATOM 684 O O . SER A 1 90 ? -27.053 -39.830 39.122 1.00 54.66 90 SER A O 1
ATOM 686 N N . ASP A 1 91 ? -25.392 -39.465 40.587 1.00 45.22 91 ASP A N 1
ATOM 687 C CA . ASP A 1 91 ? -25.695 -40.563 41.513 1.00 45.22 91 ASP A CA 1
ATOM 688 C C . ASP A 1 91 ? -24.914 -40.449 42.831 1.00 45.22 91 ASP A C 1
ATOM 690 O O . ASP A 1 91 ? -23.713 -40.187 42.895 1.00 45.22 91 ASP A O 1
ATOM 694 N N . THR A 1 92 ? -25.677 -40.611 43.898 1.00 58.66 92 THR A N 1
ATOM 695 C CA . THR A 1 92 ? -25.301 -40.683 45.302 1.00 58.66 92 THR A CA 1
ATOM 696 C C . THR A 1 92 ? -24.836 -42.092 45.648 1.00 58.66 92 THR A C 1
ATOM 698 O O . THR A 1 92 ? -25.612 -43.018 45.473 1.00 58.66 92 THR A O 1
ATOM 701 N N . SER A 1 93 ? -23.688 -42.263 46.311 1.00 59.38 93 SER A N 1
ATOM 702 C CA . SER A 1 93 ? -23.631 -43.201 47.445 1.00 59.38 93 SER A CA 1
ATOM 703 C C . SER A 1 93 ? -22.374 -43.030 48.297 1.00 59.38 93 SER A C 1
ATOM 705 O O . SER A 1 93 ? -21.255 -43.305 47.875 1.00 59.38 93 SER A O 1
ATOM 707 N N .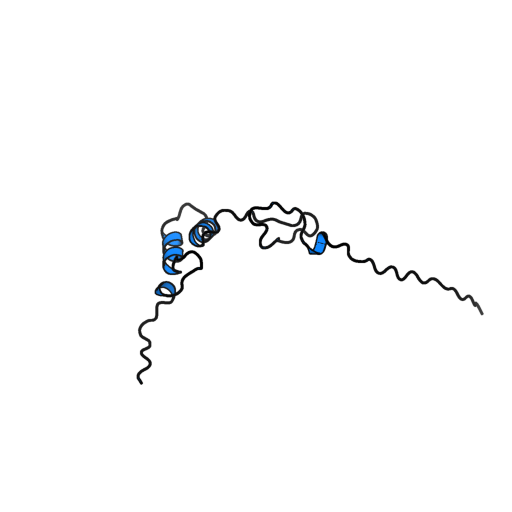 ARG A 1 94 ? -22.596 -42.599 49.542 1.00 55.78 94 ARG A N 1
ATOM 708 C CA . ARG A 1 94 ? -21.717 -42.853 50.686 1.00 55.78 94 ARG A CA 1
ATOM 709 C C . ARG A 1 94 ? -21.818 -44.336 51.065 1.00 55.78 94 ARG A C 1
ATOM 711 O O . ARG A 1 94 ? -22.915 -44.765 51.423 1.00 55.78 94 ARG A O 1
ATOM 718 N N . ARG A 1 95 ? -20.687 -45.035 51.172 1.00 52.62 95 ARG A N 1
ATOM 719 C CA . ARG A 1 95 ? -20.300 -45.835 52.353 1.00 52.62 95 ARG A CA 1
ATOM 720 C C . ARG A 1 95 ? -18.854 -46.291 52.254 1.00 52.62 95 ARG A C 1
ATOM 722 O O . ARG A 1 95 ? -18.471 -46.755 51.164 1.00 52.62 95 ARG A O 1
#

InterPro domains:
  IPR032308 Tify domain-binding domain [PF16135] (2-29)

Radius of gyration: 26.3 Å; chains: 1; bounding box: 52×61×76 Å

Sequence (95 aa):
MHMGSGNKRPSQYIFLDNGKSLRDVLNACKANLSESLETVILKAIGRSNYTTAFCINCKEFIPEAGWKITLLCDSCVLPKESGTSDAQISDTSRR

pLDDT: mean 73.15, std 15.71, range [43.09, 93.88]